Protein AF-A0A5M6IJL6-F1 (afdb_monomer_lite)

Secondary structure (DSSP, 8-state):
--GGG-HHHHHHHHHHHHHHHHHHHHHHHHHHHHHS-S---HHHHHHHHHHHHHHHHHHHHHHHHHHHHHHHHHHTTSS--

Organism: NCBI:txid504468

pLDDT: mean 76.25, std 15.78, range [41.22, 94.44]

Structure (mmCIF, N/CA/C/O backbone):
data_AF-A0A5M6IJL6-F1
#
_entry.id   AF-A0A5M6IJL6-F1
#
loop_
_atom_site.group_PDB
_atom_site.id
_atom_site.type_symbol
_atom_site.label_atom_id
_atom_site.label_alt_id
_atom_site.label_com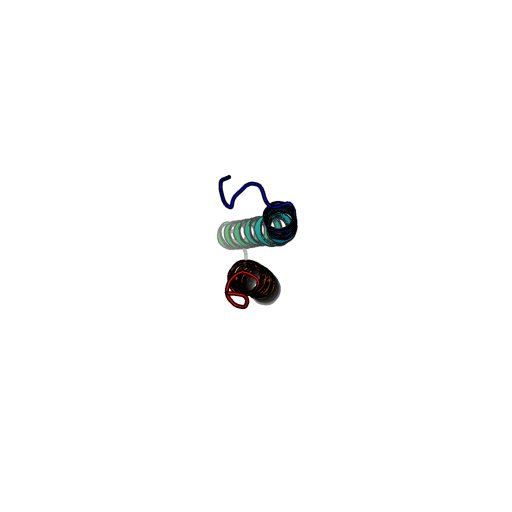p_id
_atom_site.label_asym_id
_atom_site.label_entity_id
_atom_site.label_seq_id
_atom_site.pdbx_PDB_ins_code
_atom_site.Cartn_x
_atom_site.Cartn_y
_atom_site.Cartn_z
_atom_site.occupancy
_atom_site.B_iso_or_equiv
_atom_site.auth_seq_id
_atom_site.auth_comp_id
_atom_site.auth_asym_id
_atom_site.auth_atom_id
_atom_site.pdbx_PDB_model_num
ATOM 1 N N . MET A 1 1 ? 10.466 9.861 -31.346 1.00 43.78 1 MET A N 1
ATOM 2 C CA . MET A 1 1 ? 9.856 8.770 -30.559 1.00 43.78 1 MET A CA 1
ATOM 3 C C . MET A 1 1 ? 9.856 9.215 -29.118 1.00 43.78 1 MET A C 1
ATOM 5 O O . MET A 1 1 ? 10.892 9.674 -28.651 1.00 43.78 1 MET A O 1
ATOM 9 N N . SER A 1 2 ? 8.681 9.233 -28.496 1.00 43.75 2 SER A N 1
ATOM 10 C CA . SER A 1 2 ? 8.509 9.738 -27.136 1.00 43.75 2 SER A CA 1
ATOM 11 C C . SER A 1 2 ? 9.020 8.677 -26.161 1.00 43.75 2 SER A C 1
ATOM 13 O O . SER A 1 2 ? 8.839 7.490 -26.411 1.00 43.75 2 SER A O 1
ATOM 15 N N . ALA A 1 3 ? 9.638 9.070 -25.046 1.00 48.81 3 ALA A N 1
ATOM 16 C CA . ALA A 1 3 ? 10.170 8.142 -24.035 1.00 48.81 3 ALA A CA 1
ATOM 17 C C . ALA A 1 3 ? 9.096 7.236 -23.380 1.00 48.81 3 ALA A C 1
ATOM 19 O O . ALA A 1 3 ? 9.430 6.357 -22.596 1.00 48.81 3 ALA A O 1
ATOM 20 N N . ALA A 1 4 ? 7.819 7.441 -23.719 1.00 48.22 4 ALA A N 1
ATOM 21 C CA . ALA A 1 4 ? 6.682 6.621 -23.313 1.00 48.22 4 ALA A CA 1
ATOM 22 C C . ALA A 1 4 ? 6.503 5.325 -24.138 1.00 48.22 4 ALA A C 1
ATOM 24 O O . ALA A 1 4 ? 5.698 4.487 -23.751 1.00 48.22 4 ALA A O 1
ATOM 25 N N . ASP A 1 5 ? 7.237 5.143 -25.245 1.00 45.19 5 ASP A N 1
ATOM 26 C CA . ASP A 1 5 ? 7.099 3.977 -26.139 1.00 45.19 5 ASP A CA 1
ATOM 27 C C . ASP A 1 5 ? 8.080 2.826 -25.821 1.00 45.19 5 ASP A C 1
ATOM 29 O O . ASP A 1 5 ? 8.199 1.877 -26.601 1.00 45.19 5 ASP A O 1
ATOM 33 N N . THR A 1 6 ? 8.828 2.886 -24.711 1.00 54.34 6 THR A N 1
ATOM 34 C CA . THR A 1 6 ? 9.724 1.786 -24.325 1.00 54.34 6 THR A CA 1
ATOM 35 C C . THR A 1 6 ? 8.954 0.711 -23.539 1.00 54.34 6 THR A C 1
ATOM 37 O O . THR A 1 6 ? 8.262 1.024 -22.566 1.00 54.34 6 THR A O 1
ATOM 40 N N . PRO A 1 7 ? 9.060 -0.577 -23.918 1.00 58.16 7 PRO A N 1
ATOM 41 C CA . PRO A 1 7 ? 8.332 -1.669 -23.261 1.00 58.16 7 PRO A CA 1
ATOM 42 C C . PRO A 1 7 ? 8.674 -1.814 -21.767 1.00 58.16 7 PRO A C 1
ATOM 44 O O . PRO A 1 7 ? 7.839 -2.265 -20.988 1.00 58.16 7 PRO A O 1
ATOM 47 N N . GLU A 1 8 ? 9.859 -1.366 -21.349 1.00 57.00 8 GLU A N 1
ATOM 48 C CA . GLU A 1 8 ? 10.304 -1.380 -19.951 1.00 57.00 8 GLU A CA 1
ATOM 49 C C . GLU A 1 8 ? 9.528 -0.384 -19.075 1.00 57.00 8 GLU A C 1
ATOM 51 O O . GLU A 1 8 ? 9.103 -0.744 -17.981 1.00 57.00 8 GLU A O 1
ATOM 56 N N . ALA A 1 9 ? 9.234 0.824 -19.576 1.00 58.59 9 ALA A N 1
ATOM 57 C CA . ALA A 1 9 ? 8.433 1.808 -18.840 1.00 58.59 9 ALA A CA 1
ATOM 58 C C . ALA A 1 9 ? 6.985 1.328 -18.630 1.00 58.59 9 ALA A C 1
ATOM 60 O O . ALA A 1 9 ? 6.378 1.597 -17.595 1.00 58.59 9 ALA A O 1
ATOM 61 N N . SER A 1 10 ? 6.444 0.572 -19.591 1.00 62.81 10 SER A N 1
ATOM 62 C CA . SER A 1 10 ? 5.122 -0.052 -19.461 1.00 62.81 10 SER A CA 1
ATOM 63 C C . SER A 1 10 ? 5.115 -1.209 -18.454 1.00 62.81 10 SER A C 1
ATOM 65 O O . SER A 1 10 ? 4.142 -1.345 -17.718 1.00 62.81 10 SER A O 1
ATOM 67 N N . SER A 1 11 ? 6.189 -2.006 -18.371 1.00 70.56 11 SER A N 1
ATOM 68 C CA . SER A 1 11 ? 6.308 -3.096 -17.385 1.00 70.56 11 SER A CA 1
ATOM 69 C C . SER A 1 11 ? 6.355 -2.562 -15.956 1.00 70.56 11 SER A C 1
ATOM 71 O O . SER A 1 11 ? 5.582 -3.001 -15.108 1.00 70.56 11 SER A O 1
ATOM 73 N N . THR A 1 12 ? 7.184 -1.548 -15.688 1.00 74.88 12 THR A N 1
ATOM 74 C CA . THR A 1 12 ? 7.310 -1.003 -14.329 1.00 74.88 12 THR A CA 1
ATOM 75 C C . THR A 1 12 ? 6.027 -0.324 -13.848 1.00 74.88 12 THR A C 1
ATOM 77 O O . THR A 1 12 ? 5.663 -0.446 -12.682 1.00 74.88 12 THR A O 1
ATOM 80 N N . LEU A 1 13 ? 5.278 0.335 -14.740 1.00 74.19 13 LEU A N 1
ATOM 81 C CA . LEU A 1 13 ? 3.966 0.895 -14.396 1.00 74.19 13 LEU A CA 1
ATOM 82 C C . LEU A 1 13 ? 2.943 -0.189 -14.017 1.00 74.19 13 LEU A C 1
ATOM 84 O O . LEU A 1 13 ? 2.157 0.028 -13.095 1.00 74.19 13 LEU A O 1
ATOM 88 N N . MET A 1 14 ? 2.964 -1.350 -14.682 1.00 81.25 14 MET A N 1
ATOM 89 C CA . MET A 1 14 ? 2.123 -2.494 -14.301 1.00 81.25 14 MET A CA 1
ATOM 90 C C . MET A 1 14 ? 2.550 -3.086 -12.950 1.00 81.25 14 MET A C 1
ATOM 92 O O . MET A 1 14 ? 1.698 -3.448 -12.141 1.00 81.25 14 MET A O 1
ATOM 96 N N . GLU A 1 15 ? 3.854 -3.138 -12.672 1.00 82.25 15 GLU A N 1
ATOM 97 C CA . GLU A 1 15 ? 4.396 -3.638 -11.401 1.00 82.25 15 GLU A CA 1
ATOM 98 C C . GLU A 1 15 ? 4.066 -2.717 -10.216 1.00 82.25 15 GLU A C 1
ATOM 100 O O . GLU A 1 15 ? 3.761 -3.204 -9.130 1.00 82.25 15 GLU A O 1
ATOM 105 N N . MET A 1 16 ? 4.032 -1.394 -10.420 1.00 85.12 16 MET A N 1
ATOM 106 C CA . MET A 1 16 ? 3.624 -0.424 -9.393 1.00 85.12 16 MET A CA 1
ATOM 107 C C . MET A 1 16 ? 2.104 -0.403 -9.146 1.00 85.12 16 M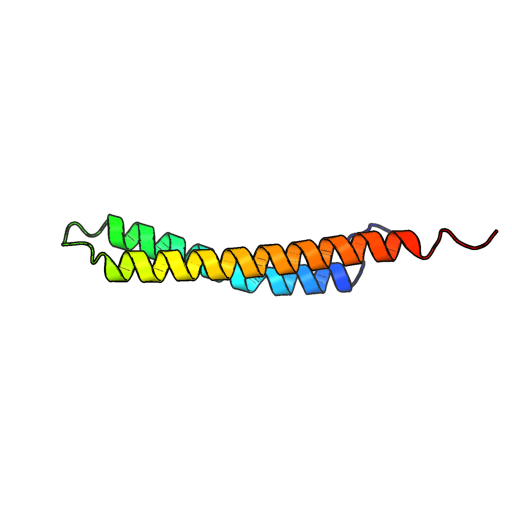ET A C 1
ATOM 109 O O . MET A 1 16 ? 1.653 0.051 -8.092 1.00 85.12 16 MET A O 1
ATOM 113 N N . GLU A 1 17 ? 1.284 -0.897 -10.080 1.00 88.38 17 GLU A N 1
ATOM 114 C CA . GLU A 1 17 ? -0.180 -0.844 -9.966 1.00 88.38 17 GLU A CA 1
ATOM 115 C C . GLU A 1 17 ? -0.707 -1.660 -8.773 1.00 88.38 17 GLU A C 1
ATOM 117 O O . GLU A 1 17 ? -1.598 -1.209 -8.044 1.00 88.38 17 GLU A O 1
ATOM 122 N N . ALA A 1 18 ? -0.150 -2.853 -8.558 1.00 87.75 18 ALA A N 1
ATOM 123 C CA . ALA A 1 18 ? -0.543 -3.745 -7.471 1.00 87.75 18 ALA A CA 1
ATOM 124 C C . ALA A 1 18 ? -0.311 -3.130 -6.073 1.00 87.75 18 ALA A C 1
ATOM 126 O O . ALA A 1 18 ? -1.293 -2.993 -5.334 1.00 87.75 18 ALA A O 1
ATOM 127 N N . PRO A 1 19 ? 0.902 -2.671 -5.705 1.00 85.56 19 PRO A N 1
ATOM 128 C CA . PRO A 1 19 ? 1.132 -2.062 -4.397 1.00 85.56 19 PRO A CA 1
ATOM 129 C C . PRO A 1 19 ? 0.347 -0.753 -4.204 1.00 85.56 19 PRO A C 1
ATOM 131 O O . PRO A 1 19 ? -0.151 -0.500 -3.106 1.00 85.56 19 PRO A O 1
ATOM 134 N N . ILE A 1 20 ? 0.112 0.043 -5.260 1.00 88.94 20 ILE A N 1
ATOM 135 C CA . ILE A 1 20 ? -0.767 1.231 -5.185 1.00 88.94 20 ILE A CA 1
ATOM 136 C C . ILE A 1 20 ? -2.209 0.834 -4.846 1.00 88.94 20 ILE A C 1
ATOM 138 O O . ILE A 1 20 ? -2.872 1.479 -4.025 1.00 88.94 20 ILE A O 1
ATOM 142 N N . ARG A 1 21 ? -2.729 -0.220 -5.485 1.00 91.94 21 ARG A N 1
ATOM 143 C CA . ARG A 1 21 ? -4.080 -0.727 -5.216 1.00 91.94 21 ARG A CA 1
ATOM 144 C C . ARG A 1 21 ? -4.202 -1.235 -3.781 1.00 91.94 21 ARG A C 1
ATOM 146 O O . ARG A 1 21 ? -5.205 -0.947 -3.128 1.00 91.94 21 ARG A O 1
ATOM 153 N N . GLU A 1 22 ? -3.191 -1.939 -3.286 1.00 90.06 22 GLU A N 1
ATOM 154 C CA . GLU A 1 22 ? -3.163 -2.431 -1.909 1.00 90.06 22 GLU A CA 1
ATOM 155 C C . GLU A 1 22 ? -3.101 -1.293 -0.884 1.00 90.06 22 GLU A C 1
ATOM 157 O O . GLU A 1 22 ? -3.912 -1.277 0.043 1.00 90.06 22 GLU A O 1
ATOM 162 N N . LEU A 1 23 ? -2.258 -0.275 -1.097 1.00 91.06 23 LEU A N 1
ATOM 163 C CA . LEU A 1 23 ? -2.220 0.924 -0.248 1.00 91.06 23 LEU A CA 1
ATOM 164 C C . LEU A 1 23 ? -3.581 1.625 -0.171 1.00 91.06 23 LEU A C 1
ATOM 166 O O . LEU A 1 23 ? -4.019 2.015 0.911 1.00 91.06 23 LEU A O 1
ATOM 170 N N . ARG A 1 24 ? -4.304 1.742 -1.293 1.00 92.12 24 ARG A N 1
ATOM 171 C CA . ARG A 1 24 ? -5.674 2.292 -1.292 1.00 92.12 24 ARG A CA 1
ATOM 172 C C . ARG A 1 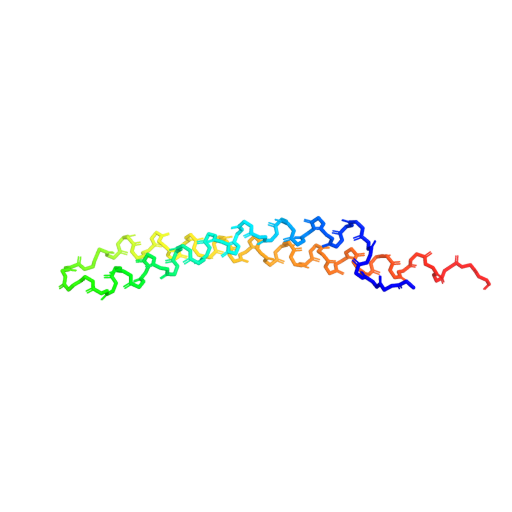24 ? -6.640 1.454 -0.448 1.00 92.12 24 ARG A C 1
ATOM 174 O O . ARG A 1 24 ? -7.506 2.020 0.225 1.00 92.12 24 ARG A O 1
ATOM 181 N N . GLY A 1 25 ? -6.497 0.129 -0.472 1.00 92.00 25 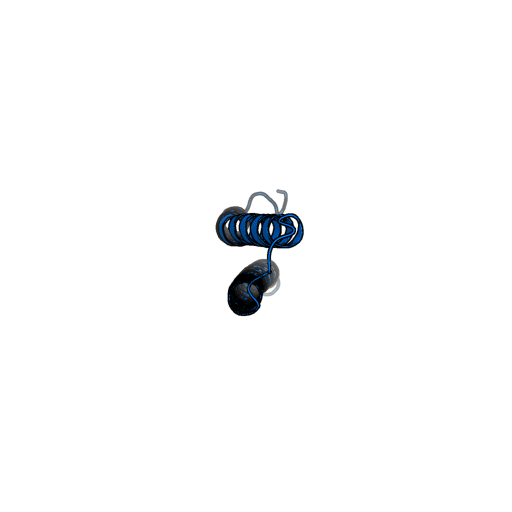GLY A N 1
ATOM 182 C CA . GLY A 1 25 ? -7.257 -0.784 0.383 1.00 92.00 25 GLY A CA 1
ATOM 183 C C . GLY A 1 25 ? -6.966 -0.560 1.868 1.00 92.00 25 GLY A C 1
ATOM 184 O O . GLY A 1 25 ? -7.898 -0.415 2.657 1.00 92.00 25 GLY A O 1
ATOM 185 N N . LEU A 1 26 ? -5.688 -0.437 2.231 1.00 90.38 26 LEU A N 1
ATOM 186 C CA . LEU A 1 26 ? -5.243 -0.190 3.607 1.00 90.38 26 LEU A CA 1
ATOM 187 C C . LEU A 1 26 ? -5.712 1.173 4.140 1.00 90.38 26 LEU A C 1
ATOM 189 O O . LEU A 1 26 ? -6.213 1.253 5.260 1.00 90.38 26 LEU A O 1
ATOM 193 N N . ILE A 1 27 ? -5.661 2.226 3.316 1.00 89.81 27 ILE A N 1
ATOM 194 C CA . ILE A 1 27 ? -6.220 3.547 3.654 1.00 89.81 27 ILE A CA 1
ATOM 195 C C . ILE A 1 27 ? -7.724 3.442 3.925 1.00 89.81 27 ILE A C 1
ATOM 197 O O . ILE A 1 27 ? -8.226 4.003 4.896 1.00 89.81 27 ILE A O 1
ATOM 201 N N . THR A 1 28 ? -8.451 2.694 3.092 1.00 90.62 28 THR A N 1
ATOM 202 C CA . THR A 1 28 ? -9.891 2.478 3.283 1.00 90.62 28 THR A CA 1
ATOM 203 C C . THR A 1 28 ? -10.166 1.720 4.583 1.00 90.62 28 THR A C 1
ATOM 205 O O . THR A 1 28 ? -11.064 2.103 5.328 1.00 90.62 28 THR A O 1
ATOM 208 N N . ALA A 1 29 ? -9.374 0.690 4.895 1.00 87.38 29 ALA A N 1
ATOM 209 C CA . ALA A 1 29 ? -9.486 -0.059 6.144 1.00 87.38 29 ALA A CA 1
ATOM 210 C C . ALA A 1 29 ? -9.239 0.827 7.377 1.00 87.38 29 ALA A C 1
ATOM 212 O O . ALA A 1 29 ? -10.014 0.764 8.328 1.00 87.38 29 ALA A O 1
ATOM 213 N N . LEU A 1 30 ? -8.229 1.705 7.337 1.00 85.25 30 LEU A N 1
ATOM 214 C CA . LEU A 1 30 ? -7.956 2.697 8.386 1.00 85.25 30 LEU A CA 1
ATOM 215 C C . LEU A 1 30 ? -9.110 3.683 8.578 1.00 85.25 30 LEU A C 1
ATOM 217 O O . LEU A 1 30 ? -9.520 3.942 9.709 1.00 85.25 30 LEU A O 1
ATOM 221 N N . VAL A 1 31 ? -9.654 4.219 7.483 1.00 85.56 31 VAL A N 1
ATOM 222 C CA . VAL A 1 31 ? -10.812 5.123 7.539 1.00 85.56 31 VAL A CA 1
ATOM 223 C C . VAL A 1 31 ? -12.014 4.401 8.147 1.00 85.56 31 VAL A C 1
ATOM 225 O O . VAL A 1 31 ? -12.659 4.944 9.040 1.00 85.56 31 VAL A O 1
ATOM 228 N N . LEU A 1 32 ? -12.287 3.163 7.726 1.00 85.88 32 LEU A N 1
ATOM 229 C CA . LEU A 1 32 ? -13.381 2.363 8.276 1.00 85.88 32 LEU A CA 1
ATOM 230 C C . LEU A 1 32 ? -13.186 2.094 9.772 1.00 85.88 32 LEU A C 1
ATOM 232 O O . LEU A 1 32 ? -14.105 2.364 10.544 1.00 85.88 32 LEU A O 1
ATOM 236 N N . LEU A 1 33 ? -11.989 1.677 10.194 1.00 82.88 33 LEU A N 1
ATOM 237 C CA . LEU A 1 33 ? -11.637 1.499 11.608 1.00 82.88 33 LEU A CA 1
ATOM 238 C C . LEU A 1 33 ? -11.869 2.771 12.430 1.00 82.88 33 LEU A C 1
ATOM 240 O O . LEU A 1 33 ? -12.431 2.691 13.515 1.00 82.88 33 LEU A O 1
ATOM 244 N N . GLY A 1 34 ? -11.505 3.946 11.909 1.00 75.56 34 GLY A N 1
ATOM 245 C CA . GLY A 1 34 ? -11.734 5.227 12.586 1.00 75.56 34 GLY A CA 1
ATOM 246 C C . GLY A 1 34 ? -13.201 5.679 12.626 1.00 75.56 34 GLY A C 1
ATOM 247 O O . GLY A 1 34 ? -13.580 6.460 13.498 1.00 75.56 34 GLY A O 1
ATOM 248 N N . THR A 1 35 ? -14.038 5.209 11.694 1.00 76.56 35 THR A N 1
ATOM 249 C CA . THR A 1 35 ? -15.468 5.574 11.619 1.00 76.56 35 THR A CA 1
ATOM 250 C C . THR A 1 35 ? -16.370 4.698 12.490 1.00 76.56 35 THR A C 1
ATOM 252 O O . THR A 1 35 ? -17.447 5.146 12.896 1.00 76.56 35 THR A O 1
ATOM 255 N N . VAL A 1 36 ? -15.944 3.473 12.819 1.00 74.19 36 VAL A N 1
ATOM 256 C CA . VAL A 1 36 ? -16.660 2.615 13.767 1.00 74.19 36 VAL A CA 1
ATOM 257 C C . VAL A 1 36 ? -16.380 3.143 15.176 1.00 74.19 36 VAL A C 1
ATOM 259 O O . VAL A 1 36 ? -15.272 3.066 15.684 1.00 74.19 36 VAL A O 1
ATOM 262 N N . LYS A 1 37 ? -17.401 3.714 15.821 1.00 59.28 37 LYS A N 1
ATOM 263 C CA . LYS A 1 37 ? -17.317 4.356 17.150 1.00 59.28 37 LYS A CA 1
ATOM 264 C C . LYS A 1 37 ? -17.077 3.368 18.310 1.00 59.28 37 LYS A C 1
ATOM 266 O O . LYS A 1 37 ? -17.076 3.776 19.472 1.00 59.28 37 LYS A O 1
ATOM 271 N N . GLU A 1 38 ? -16.930 2.081 18.008 1.00 62.47 38 GLU A N 1
ATOM 272 C CA . GLU A 1 38 ? -16.579 1.040 18.970 1.00 62.47 38 GLU A CA 1
ATOM 273 C C . GLU A 1 38 ? -15.063 0.861 19.021 1.00 62.47 38 GLU A C 1
ATOM 275 O O . GLU A 1 38 ? -14.367 1.144 18.053 1.00 62.47 38 GLU A O 1
ATOM 280 N N . ARG A 1 39 ? -14.564 0.452 20.193 1.00 68.06 39 ARG A N 1
ATOM 281 C CA . ARG A 1 39 ? -13.137 0.360 20.540 1.00 68.06 39 ARG A CA 1
ATOM 282 C C . ARG A 1 39 ? -12.276 -0.057 19.348 1.00 68.06 39 ARG A C 1
ATOM 284 O O . ARG A 1 39 ? -12.346 -1.200 18.907 1.00 68.06 39 ARG A O 1
ATOM 291 N N . ILE A 1 40 ? -11.443 0.869 18.885 1.00 76.69 40 ILE A N 1
ATOM 292 C CA . ILE A 1 40 ? -10.451 0.564 17.865 1.00 76.69 40 ILE A CA 1
ATOM 293 C C . ILE A 1 40 ? -9.397 -0.336 18.503 1.00 76.69 40 ILE A C 1
ATOM 295 O O . ILE A 1 40 ? -8.839 0.003 19.549 1.00 76.69 40 ILE A O 1
ATOM 299 N N . ASP A 1 41 ? -9.159 -1.484 17.881 1.00 82.50 41 ASP A N 1
ATOM 300 C CA . ASP A 1 41 ? -8.104 -2.402 18.280 1.00 82.50 41 ASP A CA 1
ATOM 301 C C . ASP A 1 41 ? -6.735 -1.816 17.870 1.00 82.50 41 ASP A C 1
ATOM 303 O O . ASP A 1 41 ? -6.482 -1.642 16.670 1.00 82.50 41 ASP A O 1
ATOM 307 N N . PRO A 1 42 ? -5.855 -1.460 18.828 1.00 81.38 42 PRO A N 1
ATOM 308 C CA . PRO A 1 42 ? -4.534 -0.923 18.518 1.00 81.38 42 PRO A CA 1
ATOM 309 C C . PRO A 1 42 ? -3.658 -1.921 17.750 1.00 81.38 42 PRO A C 1
ATOM 311 O O . PRO A 1 42 ? -2.834 -1.483 16.946 1.00 81.38 42 PRO A O 1
ATOM 314 N N . ASP A 1 43 ? -3.869 -3.229 17.920 1.00 87.06 43 ASP A N 1
ATOM 315 C CA . ASP A 1 43 ? -3.119 -4.253 17.190 1.00 87.06 43 ASP A CA 1
ATOM 316 C C . ASP A 1 43 ? -3.534 -4.269 15.711 1.00 87.06 43 ASP A C 1
ATOM 318 O O . ASP A 1 43 ? -2.691 -4.400 14.822 1.00 87.06 43 ASP A O 1
ATOM 322 N N . ALA A 1 44 ? -4.820 -4.032 15.421 1.00 85.06 44 ALA A N 1
ATOM 323 C CA . ALA A 1 44 ? -5.316 -3.892 14.052 1.00 85.06 44 ALA A CA 1
ATOM 324 C C . ALA A 1 44 ? -4.776 -2.626 13.364 1.00 85.06 44 ALA A C 1
ATOM 326 O O . ALA A 1 44 ? -4.417 -2.676 12.185 1.00 85.06 44 ALA A O 1
ATOM 327 N N . ILE A 1 45 ? -4.664 -1.503 14.090 1.00 86.19 45 ILE A N 1
ATOM 328 C CA . ILE A 1 45 ? -3.994 -0.296 13.572 1.00 86.19 45 ILE A CA 1
ATOM 329 C C . ILE A 1 45 ? -2.523 -0.603 13.275 1.00 86.19 45 ILE A C 1
ATOM 331 O O . ILE A 1 45 ? -2.040 -0.256 12.198 1.00 86.19 45 ILE A O 1
ATOM 335 N N . GLY A 1 46 ? -1.824 -1.256 14.209 1.00 88.38 46 GLY A N 1
ATOM 336 C CA . GLY A 1 46 ? -0.416 -1.619 14.055 1.00 88.38 46 GLY A CA 1
ATOM 337 C C . GLY A 1 46 ? -0.177 -2.494 12.827 1.00 88.38 46 GLY A C 1
ATOM 338 O O . GLY A 1 46 ? 0.691 -2.188 12.014 1.00 88.38 46 GLY A O 1
ATOM 339 N N . ALA A 1 47 ? -1.006 -3.521 12.627 1.00 90.38 47 ALA A N 1
ATOM 340 C CA . ALA A 1 47 ? -0.922 -4.398 11.463 1.00 90.38 47 ALA A CA 1
ATOM 341 C C . ALA A 1 47 ? -1.131 -3.646 10.136 1.00 90.38 47 ALA A C 1
ATOM 343 O O . ALA A 1 47 ? -0.413 -3.899 9.168 1.00 90.38 47 ALA A O 1
ATOM 344 N N . ILE A 1 48 ? -2.080 -2.704 10.082 1.00 89.31 48 ILE A N 1
ATOM 345 C CA . ILE A 1 48 ? -2.309 -1.902 8.873 1.00 89.31 48 ILE A CA 1
ATOM 346 C C . ILE A 1 48 ? -1.151 -0.934 8.628 1.00 89.31 48 ILE A C 1
ATOM 348 O O . ILE A 1 48 ? -0.717 -0.803 7.486 1.00 89.31 48 ILE A O 1
ATOM 352 N N . ALA A 1 49 ? -0.623 -0.295 9.673 1.00 88.12 49 ALA A N 1
ATOM 353 C CA . ALA A 1 49 ? 0.534 0.587 9.556 1.00 88.12 49 ALA A CA 1
ATOM 354 C C . ALA A 1 49 ? 1.761 -0.164 9.012 1.00 88.12 49 ALA A C 1
ATOM 356 O O . ALA A 1 49 ? 2.340 0.270 8.019 1.00 88.12 49 ALA A O 1
ATOM 357 N N . SER A 1 50 ? 2.089 -1.336 9.569 1.00 93.25 50 SER A N 1
ATOM 358 C CA . SER A 1 50 ? 3.195 -2.166 9.072 1.00 93.25 50 SER A CA 1
ATOM 359 C C . SER A 1 50 ? 2.982 -2.635 7.631 1.00 93.25 50 SER A C 1
ATOM 361 O O . SER A 1 50 ? 3.923 -2.660 6.840 1.00 93.25 50 SER A O 1
ATOM 363 N N . ALA A 1 51 ? 1.747 -2.977 7.253 1.00 91.31 51 ALA A N 1
ATOM 364 C CA . ALA A 1 51 ? 1.432 -3.323 5.869 1.00 91.31 51 ALA A CA 1
ATOM 365 C C . ALA A 1 51 ? 1.610 -2.121 4.923 1.00 91.31 51 ALA A C 1
ATOM 367 O O . ALA A 1 51 ? 2.098 -2.286 3.808 1.00 91.31 51 ALA A O 1
ATOM 368 N N . MET A 1 52 ? 1.251 -0.907 5.356 1.00 90.81 52 MET A N 1
ATOM 369 C CA . MET A 1 52 ? 1.462 0.306 4.562 1.00 90.81 52 MET A CA 1
ATOM 370 C C . MET A 1 52 ? 2.947 0.628 4.381 1.00 90.81 52 MET A C 1
ATOM 372 O O . MET A 1 52 ? 3.338 0.989 3.274 1.00 90.81 52 MET A O 1
ATOM 376 N N . GLU A 1 53 ? 3.763 0.474 5.426 1.00 93.56 53 GLU A N 1
ATOM 377 C CA . GLU A 1 53 ? 5.219 0.668 5.354 1.00 93.56 53 GLU A CA 1
ATOM 378 C C . GLU A 1 53 ? 5.855 -0.295 4.346 1.00 93.56 53 GLU A C 1
ATOM 380 O O . GLU A 1 53 ? 6.525 0.148 3.417 1.00 93.56 53 GLU A O 1
ATOM 385 N N . MET A 1 54 ? 5.543 -1.592 4.438 1.00 94.44 54 MET A N 1
ATOM 386 C CA . MET A 1 54 ? 6.068 -2.604 3.514 1.00 94.44 54 MET A CA 1
ATOM 387 C C . MET A 1 54 ? 5.723 -2.296 2.049 1.00 94.44 54 MET A C 1
ATOM 389 O O . MET A 1 54 ? 6.577 -2.388 1.170 1.00 94.44 54 MET A O 1
ATOM 393 N N . ARG A 1 55 ? 4.479 -1.883 1.764 1.00 87.94 55 ARG A N 1
ATOM 394 C CA . ARG A 1 55 ? 4.073 -1.525 0.393 1.00 87.94 55 ARG A CA 1
ATOM 395 C C . ARG A 1 55 ? 4.683 -0.213 -0.093 1.00 87.94 55 ARG A C 1
ATOM 397 O O . ARG A 1 55 ? 4.882 -0.053 -1.296 1.00 87.94 55 ARG A O 1
ATOM 404 N N . ALA A 1 56 ? 4.976 0.721 0.809 1.00 88.44 56 ALA A N 1
ATOM 405 C CA . ALA A 1 56 ? 5.689 1.945 0.466 1.00 88.44 56 ALA A CA 1
ATOM 406 C C . ALA A 1 56 ? 7.149 1.651 0.079 1.00 88.44 56 ALA A C 1
ATOM 408 O O . ALA A 1 56 ? 7.611 2.165 -0.937 1.00 88.44 56 ALA A O 1
ATOM 409 N N . GLU A 1 57 ? 7.833 0.772 0.818 1.00 92.19 57 GLU A N 1
ATOM 410 C CA . GLU A 1 57 ? 9.199 0.328 0.503 1.00 92.19 57 GLU A CA 1
ATOM 411 C C . GLU A 1 57 ? 9.273 -0.401 -0.848 1.00 92.19 57 GLU A C 1
ATOM 413 O O . GLU A 1 57 ? 10.160 -0.129 -1.660 1.00 92.19 57 GLU A O 1
ATOM 418 N N . GLU A 1 58 ? 8.314 -1.287 -1.136 1.00 89.38 58 GLU A N 1
ATOM 419 C CA . GLU A 1 58 ? 8.212 -1.954 -2.441 1.00 89.38 58 GLU A CA 1
ATOM 420 C C . GLU A 1 58 ? 8.045 -0.945 -3.586 1.00 89.38 58 GLU A C 1
ATOM 422 O O . GLU A 1 58 ? 8.703 -1.060 -4.622 1.00 89.38 58 GLU A O 1
ATOM 427 N N . LEU A 1 59 ? 7.205 0.079 -3.400 1.00 87.94 59 LEU A N 1
ATOM 428 C CA . LEU A 1 59 ? 7.019 1.139 -4.393 1.00 87.94 59 LEU A CA 1
ATOM 429 C C . LEU A 1 59 ? 8.268 1.991 -4.594 1.00 87.94 59 LEU A C 1
ATOM 431 O O . LEU A 1 59 ? 8.579 2.340 -5.733 1.00 87.94 59 LEU A O 1
ATOM 435 N N . GLU A 1 60 ? 8.978 2.324 -3.519 1.00 89.00 60 GLU A N 1
ATOM 436 C CA . GLU A 1 60 ? 10.233 3.070 -3.595 1.00 89.00 60 GLU A CA 1
ATOM 437 C C . GLU A 1 60 ? 11.308 2.264 -4.336 1.00 89.00 60 GLU A C 1
ATOM 439 O O . GLU A 1 60 ? 11.999 2.803 -5.202 1.00 89.00 60 GLU A O 1
ATOM 444 N N . SER A 1 61 ? 11.382 0.953 -4.085 1.00 89.69 61 SER A N 1
ATOM 445 C CA . SER A 1 61 ? 12.282 0.044 -4.798 1.00 89.69 61 SER A CA 1
ATOM 446 C C . SER A 1 61 ? 11.969 -0.028 -6.296 1.00 89.69 61 SER A C 1
ATOM 448 O O . SER A 1 61 ? 12.872 0.135 -7.122 1.00 89.69 61 SER A O 1
ATOM 450 N N . LEU A 1 62 ? 10.694 -0.207 -6.662 1.00 87.56 62 LEU A N 1
ATOM 451 C CA . LEU A 1 62 ? 10.257 -0.228 -8.063 1.00 87.56 62 LEU A CA 1
ATOM 452 C C . LEU A 1 62 ? 10.530 1.108 -8.763 1.00 87.56 62 LEU A C 1
ATOM 454 O O . LEU A 1 62 ? 11.00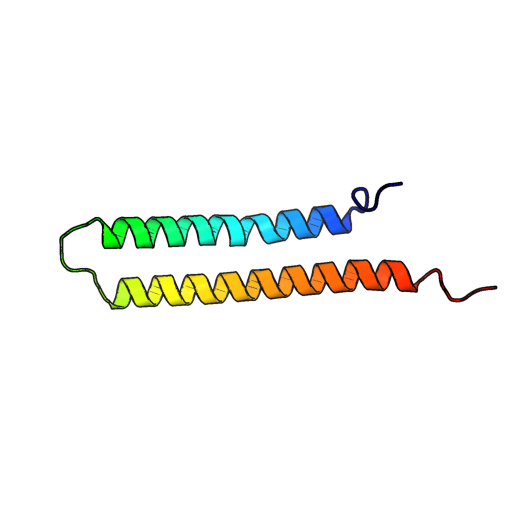6 1.130 -9.899 1.00 87.56 62 LEU A O 1
ATOM 458 N N . TRP A 1 63 ? 10.275 2.224 -8.079 1.00 85.00 63 TRP A N 1
ATOM 459 C CA . TRP A 1 63 ? 10.541 3.561 -8.600 1.00 85.00 63 TRP A CA 1
ATOM 460 C C . TRP A 1 63 ? 12.032 3.796 -8.855 1.00 85.00 63 TRP A C 1
ATOM 462 O O . TRP A 1 63 ? 12.416 4.285 -9.919 1.00 85.00 63 TRP A O 1
ATOM 472 N N . GLU A 1 64 ? 12.886 3.421 -7.906 1.00 87.62 64 GLU A N 1
ATOM 473 C CA . GLU A 1 64 ? 14.332 3.559 -8.039 1.00 87.62 64 GLU A CA 1
ATOM 474 C C . GLU A 1 64 ? 14.884 2.655 -9.154 1.00 87.62 64 GLU A C 1
ATOM 476 O O . GLU A 1 64 ? 15.716 3.098 -9.950 1.00 87.62 64 GLU A O 1
ATOM 481 N N . GLY A 1 65 ? 14.355 1.434 -9.296 1.00 85.06 65 GLY A N 1
ATOM 482 C CA . GLY A 1 65 ? 14.648 0.550 -10.427 1.00 85.06 65 GLY A CA 1
ATOM 483 C C . GLY A 1 65 ? 14.268 1.173 -11.775 1.00 85.06 65 GLY A C 1
ATOM 484 O O . GLY A 1 65 ? 15.093 1.216 -12.693 1.00 85.06 65 GLY A O 1
ATOM 485 N N . ALA A 1 66 ? 13.063 1.744 -11.879 1.00 82.06 66 ALA A N 1
ATOM 486 C CA . ALA A 1 66 ? 12.602 2.455 -13.076 1.00 82.06 66 ALA A CA 1
ATOM 487 C C . ALA A 1 66 ? 13.512 3.643 -13.422 1.00 82.06 66 ALA A C 1
ATOM 489 O O . ALA A 1 66 ? 13.889 3.853 -14.579 1.00 82.0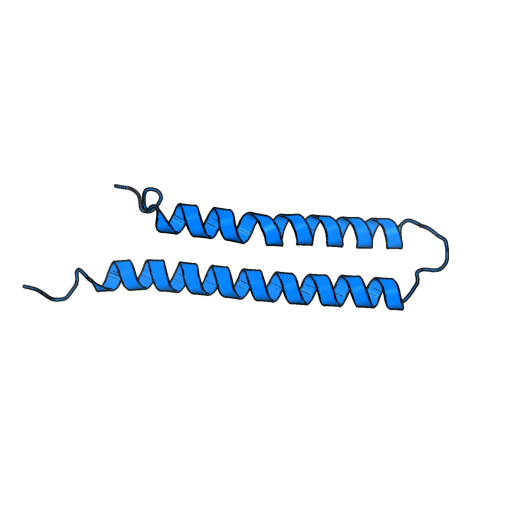6 66 ALA A O 1
ATOM 490 N N . ARG A 1 67 ? 13.897 4.420 -12.401 1.00 81.88 67 ARG A N 1
ATOM 491 C CA . ARG A 1 67 ? 14.775 5.586 -12.530 1.00 81.88 67 ARG A CA 1
ATOM 492 C C . ARG A 1 67 ? 16.155 5.184 -13.045 1.00 81.88 67 ARG A C 1
ATOM 494 O O . ARG A 1 67 ? 16.688 5.831 -13.949 1.00 81.88 67 ARG A O 1
ATOM 501 N N . GLN A 1 68 ? 16.732 4.113 -12.504 1.00 80.00 68 GLN A N 1
ATOM 502 C CA . GLN A 1 68 ? 18.021 3.588 -12.953 1.00 80.00 68 GLN A CA 1
ATOM 503 C C . GLN A 1 68 ? 17.957 3.069 -14.391 1.00 80.00 68 GLN A C 1
ATOM 505 O O . GLN A 1 68 ? 18.848 3.392 -15.176 1.00 80.00 68 GLN A O 1
ATOM 510 N N . ALA A 1 69 ? 16.896 2.349 -14.768 1.00 77.81 69 ALA A N 1
ATOM 511 C CA . ALA A 1 69 ? 16.693 1.887 -16.142 1.00 77.81 69 ALA A CA 1
ATOM 512 C C . ALA A 1 69 ? 16.612 3.062 -17.135 1.00 77.81 69 ALA A C 1
ATOM 514 O O . ALA A 1 69 ? 17.294 3.063 -18.163 1.00 77.81 69 ALA A O 1
ATOM 515 N N . ALA A 1 70 ? 15.878 4.125 -16.788 1.00 70.94 70 ALA A N 1
ATOM 516 C CA . ALA A 1 70 ? 15.780 5.331 -17.610 1.00 70.94 70 ALA A CA 1
ATOM 517 C C . ALA A 1 70 ? 17.135 6.057 -17.781 1.00 70.94 70 ALA A C 1
ATOM 519 O O . ALA A 1 70 ? 17.470 6.521 -18.877 1.00 70.94 70 ALA A O 1
ATOM 520 N N . HIS A 1 71 ? 17.961 6.127 -16.729 1.00 67.25 71 HIS A N 1
ATOM 521 C CA . HIS A 1 71 ? 19.299 6.728 -16.809 1.00 67.25 71 HIS A CA 1
ATOM 522 C C . HIS A 1 71 ? 20.326 5.824 -17.514 1.00 67.25 71 HIS A C 1
ATOM 524 O O . HIS A 1 71 ? 21.169 6.326 -18.258 1.00 67.25 71 HIS A O 1
ATOM 530 N N . GLY A 1 72 ? 20.235 4.503 -17.342 1.00 61.78 72 GLY A N 1
ATOM 531 C CA . GLY A 1 72 ? 21.073 3.514 -18.025 1.00 61.78 72 GLY A CA 1
ATOM 532 C C . GLY A 1 72 ? 20.850 3.502 -19.539 1.00 61.78 72 GLY A C 1
ATOM 533 O O . GLY A 1 72 ? 21.815 3.511 -20.305 1.00 61.78 72 GLY A O 1
ATOM 534 N N . ALA A 1 73 ? 19.591 3.610 -19.978 1.00 56.75 73 ALA A N 1
ATOM 535 C CA . ALA A 1 73 ? 19.235 3.767 -21.390 1.00 56.75 73 ALA A CA 1
ATOM 536 C C . ALA A 1 73 ? 19.804 5.062 -22.008 1.00 56.75 73 ALA A C 1
ATOM 538 O O . ALA A 1 73 ? 20.132 5.100 -23.193 1.00 56.75 73 ALA A O 1
ATOM 539 N N . SER A 1 74 ? 19.997 6.107 -21.196 1.00 52.91 74 SER A N 1
ATOM 540 C CA . SER A 1 74 ? 20.579 7.388 -21.626 1.00 52.91 74 SER A CA 1
ATOM 541 C C . SER A 1 74 ? 22.114 7.349 -21.759 1.00 52.91 74 SER A C 1
ATOM 543 O O . SER A 1 74 ? 22.686 8.147 -22.500 1.00 52.91 74 SER A O 1
ATOM 545 N N . GLY A 1 75 ? 22.799 6.429 -21.067 1.00 48.88 75 GLY A N 1
ATOM 546 C CA . GLY A 1 75 ? 24.266 6.327 -21.054 1.00 48.88 75 GLY A CA 1
ATOM 547 C C . GLY A 1 75 ? 24.874 5.518 -22.207 1.00 48.88 75 GLY A C 1
ATOM 548 O O . GLY A 1 75 ? 26.052 5.680 -22.522 1.00 48.88 75 GLY A O 1
ATOM 549 N N . CYS A 1 76 ? 24.088 4.676 -22.885 1.00 52.84 76 CYS A N 1
ATOM 550 C CA . CYS A 1 76 ? 24.614 3.753 -23.897 1.00 52.84 76 CYS A CA 1
ATOM 551 C C . CYS A 1 76 ? 24.871 4.401 -25.279 1.00 52.84 76 CYS A C 1
ATOM 553 O O . CYS A 1 76 ? 25.510 3.790 -26.135 1.00 52.84 76 CYS A O 1
ATOM 555 N N . CYS A 1 77 ? 24.433 5.649 -25.496 1.00 55.09 77 CYS A N 1
ATOM 556 C CA . CYS A 1 77 ? 24.636 6.394 -26.749 1.00 55.09 77 CYS A CA 1
ATOM 557 C C . CYS A 1 77 ? 25.749 7.464 -26.684 1.00 55.09 77 CYS A C 1
ATOM 559 O O . CYS A 1 77 ? 25.888 8.245 -27.621 1.00 55.09 77 CYS A O 1
ATOM 561 N N . GLY A 1 78 ? 26.547 7.516 -25.609 1.00 48.53 78 GLY A N 1
ATOM 562 C CA . GLY A 1 78 ? 27.574 8.551 -25.393 1.00 48.53 78 GLY A CA 1
ATOM 563 C C . GLY A 1 78 ? 29.031 8.128 -25.623 1.00 48.53 78 GLY A C 1
ATOM 564 O O . GLY A 1 78 ? 29.938 8.877 -25.275 1.00 48.53 78 GLY A O 1
ATOM 565 N N . SER A 1 79 ? 29.308 6.933 -26.153 1.00 50.06 79 SER A N 1
ATOM 566 C CA . SER A 1 79 ? 30.689 6.441 -26.318 1.00 50.06 79 SER A CA 1
ATOM 567 C C . SER A 1 79 ? 30.923 5.794 -27.678 1.00 50.06 79 SER A C 1
ATOM 569 O O . SER A 1 79 ? 31.201 4.599 -27.768 1.00 50.06 79 SER A O 1
ATOM 571 N N . ARG A 1 80 ? 30.801 6.592 -28.745 1.00 49.28 80 ARG A N 1
ATOM 572 C CA . ARG A 1 80 ? 31.544 6.403 -30.004 1.00 49.28 80 ARG A CA 1
ATOM 573 C C . ARG A 1 80 ? 31.310 7.580 -30.957 1.00 49.28 80 ARG A C 1
ATOM 575 O O . ARG A 1 80 ? 30.314 7.595 -31.673 1.00 49.28 80 ARG A O 1
ATOM 582 N N . ALA A 1 81 ? 32.245 8.525 -30.965 1.00 41.22 81 ALA A N 1
ATOM 583 C CA . ALA A 1 81 ? 32.698 9.269 -32.143 1.00 41.22 81 ALA A CA 1
ATOM 584 C C . ALA A 1 81 ? 34.019 9.958 -31.791 1.00 41.22 81 ALA A C 1
ATOM 586 O O . ALA A 1 81 ? 34.028 10.696 -30.781 1.00 41.22 81 ALA A O 1
#

Foldseek 3Di:
DDPVPDVLLVVLVVVLVVLVVVLVVLVVVVVVLVPPPPDRDVVSVVVSVVSNVVSVVSNVVSVVVSVVVVVVVVPPPPPDD

Radius of gyration: 19.12 Å; chains: 1; bounding box: 50×14×53 Å

Sequence (81 aa):
MSAADTPEASSTLMEMEAPIRELRGLITALVLLGTVKERIDPDAIGAIASAMEMRAEELESLWEGARQAAHGASGCCGSRA